Protein AF-A0A9X5NYT3-F1 (afdb_monomer_lite)

Structure (mmCIF, N/CA/C/O backbone):
data_AF-A0A9X5NYT3-F1
#
_entry.id   AF-A0A9X5NYT3-F1
#
loop_
_atom_site.group_PDB
_atom_site.id
_atom_site.type_symbol
_atom_site.label_atom_id
_atom_site.label_alt_id
_atom_site.label_comp_id
_atom_site.label_asym_id
_atom_site.label_entity_id
_atom_site.label_seq_id
_atom_site.pdbx_PDB_ins_code
_atom_site.Cartn_x
_atom_site.Cartn_y
_atom_site.Cartn_z
_atom_site.occupancy
_atom_site.B_iso_or_equiv
_atom_site.auth_seq_id
_atom_site.auth_comp_id
_atom_site.auth_asym_id
_atom_site.auth_atom_id
_atom_site.pdbx_PDB_model_num
ATOM 1 N N . MET A 1 1 ? -13.858 -3.763 13.216 1.00 86.50 1 MET A N 1
ATOM 2 C CA . MET A 1 1 ? -12.380 -3.745 13.143 1.00 86.50 1 MET A CA 1
ATOM 3 C C . MET A 1 1 ? -11.767 -5.064 12.677 1.00 86.50 1 MET A C 1
ATOM 5 O O . MET A 1 1 ? -11.103 -5.049 11.655 1.00 86.50 1 MET A O 1
ATOM 9 N N . LYS A 1 2 ? -11.994 -6.204 13.352 1.00 88.44 2 LYS A N 1
ATOM 10 C CA . LYS A 1 2 ? -11.364 -7.493 12.989 1.00 88.44 2 LYS A CA 1
ATOM 11 C C . LYS A 1 2 ? -11.479 -7.864 11.498 1.00 88.44 2 LYS A C 1
ATOM 13 O O . LYS A 1 2 ? -10.471 -8.159 10.876 1.00 88.44 2 LYS A O 1
ATOM 18 N N . GLU A 1 3 ? -12.676 -7.764 10.920 1.00 91.88 3 GLU A N 1
ATOM 19 C CA . GLU A 1 3 ? -12.902 -8.050 9.493 1.00 91.88 3 GLU A CA 1
ATOM 20 C C . GLU A 1 3 ? -12.134 -7.093 8.560 1.00 91.88 3 GLU A C 1
ATOM 22 O O . GLU A 1 3 ? -11.563 -7.526 7.567 1.00 91.88 3 GLU A O 1
ATOM 27 N N . LEU A 1 4 ? -12.075 -5.795 8.887 1.00 92.19 4 LEU A N 1
ATOM 28 C CA . LEU A 1 4 ? -11.321 -4.807 8.104 1.00 92.19 4 LEU A CA 1
ATOM 29 C C . LEU A 1 4 ? -9.819 -5.086 8.139 1.00 92.19 4 LEU A C 1
ATOM 31 O O . LEU A 1 4 ? -9.147 -4.956 7.122 1.00 92.19 4 LEU A O 1
ATOM 35 N N . LEU A 1 5 ? -9.307 -5.495 9.300 1.00 93.31 5 LEU A N 1
ATOM 36 C CA . LEU A 1 5 ? -7.911 -5.882 9.454 1.00 93.31 5 LEU A CA 1
ATOM 37 C C . LEU A 1 5 ? -7.591 -7.131 8.625 1.00 93.31 5 LEU A C 1
ATOM 39 O O . LEU A 1 5 ? -6.595 -7.142 7.913 1.00 93.31 5 LEU A O 1
ATOM 43 N N . GLU A 1 6 ? -8.456 -8.147 8.662 1.00 95.00 6 GLU A N 1
ATOM 44 C CA . GLU A 1 6 ? -8.301 -9.351 7.838 1.00 95.00 6 GLU A CA 1
ATOM 45 C C . GLU A 1 6 ? -8.360 -9.021 6.338 1.00 95.00 6 GLU A C 1
ATOM 47 O O . GLU A 1 6 ? -7.554 -9.540 5.571 1.00 95.00 6 GLU A O 1
ATOM 52 N N . LYS A 1 7 ? -9.257 -8.129 5.897 1.00 95.75 7 LYS A N 1
ATOM 53 C CA . LYS A 1 7 ? -9.293 -7.661 4.498 1.00 95.75 7 LYS A CA 1
ATOM 54 C C . LYS A 1 7 ? -8.010 -6.930 4.104 1.00 95.75 7 LYS A C 1
ATOM 56 O O . LYS A 1 7 ? -7.485 -7.177 3.023 1.00 95.75 7 LYS A O 1
ATOM 61 N N . LEU A 1 8 ? -7.505 -6.054 4.977 1.00 96.25 8 LEU A N 1
ATOM 62 C CA . LEU A 1 8 ? -6.268 -5.307 4.750 1.00 96.25 8 LEU A CA 1
ATOM 63 C C . LEU A 1 8 ? -5.069 -6.252 4.602 1.00 96.25 8 LEU A C 1
ATOM 65 O O . LEU A 1 8 ? -4.304 -6.127 3.653 1.00 96.25 8 LEU A O 1
ATOM 69 N N . GLU A 1 9 ? -4.938 -7.222 5.509 1.00 94.25 9 GLU A N 1
ATOM 70 C CA . GLU A 1 9 ? -3.833 -8.190 5.528 1.00 94.25 9 GLU A CA 1
ATOM 71 C C . GLU A 1 9 ? -3.878 -9.183 4.361 1.00 94.25 9 GLU A C 1
ATOM 73 O O . GLU A 1 9 ? -2.834 -9.661 3.927 1.00 94.25 9 GLU A O 1
ATOM 78 N N . ASN A 1 10 ? -5.067 -9.480 3.831 1.00 95.75 10 ASN A N 1
ATOM 79 C CA . ASN A 1 10 ? -5.236 -10.362 2.673 1.00 95.75 10 ASN A CA 1
ATOM 80 C C . ASN A 1 10 ? -5.237 -9.612 1.329 1.00 95.75 10 ASN A C 1
ATOM 82 O O . ASN A 1 10 ? -5.430 -10.233 0.278 1.00 95.75 10 ASN A O 1
ATOM 86 N N . ASN A 1 11 ? -5.048 -8.289 1.325 1.00 97.44 11 ASN A N 1
ATOM 87 C CA . ASN A 1 11 ? -4.998 -7.530 0.085 1.00 97.44 11 ASN A CA 1
ATOM 88 C C . ASN A 1 11 ? -3.749 -7.903 -0.734 1.00 97.44 11 ASN A C 1
ATOM 90 O O . ASN A 1 11 ? -2.622 -7.881 -0.251 1.00 97.44 11 ASN A O 1
ATOM 94 N N . SER A 1 12 ? -3.952 -8.204 -2.016 1.00 94.69 12 SER A N 1
ATOM 95 C CA . SER A 1 12 ? -2.897 -8.743 -2.884 1.00 94.69 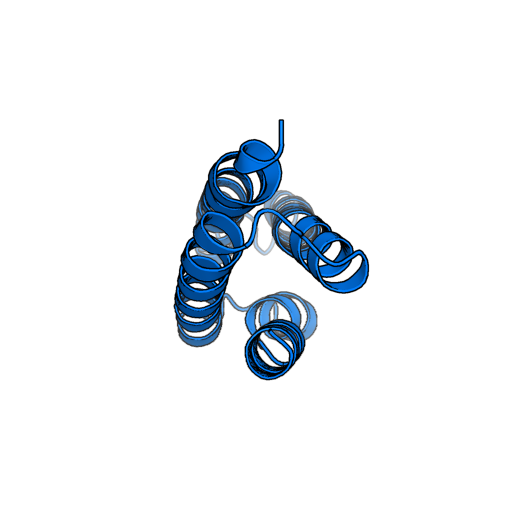12 SER A CA 1
ATOM 96 C C . SER A 1 12 ? -2.086 -7.692 -3.649 1.00 94.69 12 SER A C 1
ATOM 98 O O . SER A 1 12 ? -1.285 -8.065 -4.507 1.00 94.69 12 SER A O 1
ATOM 100 N N . PHE A 1 13 ? -2.293 -6.391 -3.417 1.00 97.44 13 PHE A N 1
ATOM 101 C CA . PHE A 1 13 ? -1.620 -5.334 -4.179 1.00 97.44 13 PHE A CA 1
ATOM 102 C C . PHE A 1 13 ? -0.092 -5.450 -4.090 1.00 97.44 13 PHE A C 1
ATOM 104 O O . PHE A 1 13 ? 0.569 -5.688 -5.102 1.00 97.44 13 PHE A O 1
ATOM 111 N N . ILE A 1 14 ? 0.456 -5.363 -2.876 1.00 94.56 14 ILE A N 1
ATOM 112 C CA . ILE A 1 14 ? 1.907 -5.361 -2.645 1.00 94.56 14 ILE A CA 1
ATOM 113 C C . ILE A 1 14 ? 2.526 -6.710 -3.026 1.00 94.56 14 ILE A C 1
ATOM 115 O O . ILE A 1 14 ? 3.608 -6.750 -3.611 1.00 94.56 14 ILE A O 1
ATOM 119 N N . ASP A 1 15 ? 1.831 -7.818 -2.761 1.00 94.25 15 ASP A N 1
ATOM 120 C CA . ASP A 1 15 ? 2.312 -9.149 -3.137 1.00 94.25 15 ASP A CA 1
ATOM 121 C C . ASP A 1 15 ? 2.463 -9.310 -4.648 1.00 94.25 15 ASP A C 1
ATOM 123 O O . ASP A 1 15 ? 3.452 -9.882 -5.109 1.00 94.25 15 ASP A O 1
ATOM 127 N N . LYS A 1 16 ? 1.529 -8.771 -5.437 1.00 94.31 16 LYS A N 1
ATOM 128 C CA . LYS A 1 16 ? 1.626 -8.809 -6.900 1.00 94.31 16 LYS A CA 1
ATOM 129 C C . LYS A 1 16 ? 2.749 -7.927 -7.428 1.00 94.31 16 LYS A C 1
ATOM 131 O O . LYS A 1 16 ? 3.482 -8.379 -8.307 1.00 94.31 16 LYS A O 1
ATOM 136 N N . VAL A 1 17 ? 2.954 -6.745 -6.846 1.00 93.44 17 VAL A N 1
ATOM 137 C CA . VAL A 1 17 ? 4.110 -5.898 -7.177 1.00 93.44 17 VAL A CA 1
ATOM 138 C C . VAL A 1 17 ? 5.409 -6.651 -6.879 1.00 93.44 17 VAL A C 1
ATOM 140 O O . VAL A 1 17 ? 6.269 -6.753 -7.747 1.00 93.44 17 VAL A O 1
ATOM 143 N N . ARG A 1 18 ? 5.521 -7.272 -5.700 1.00 92.31 18 ARG A N 1
ATOM 144 C CA . ARG A 1 18 ? 6.719 -8.011 -5.280 1.00 92.31 18 ARG A CA 1
ATOM 145 C C . ARG A 1 18 ? 7.015 -9.248 -6.123 1.00 92.31 18 ARG A C 1
ATOM 147 O O . ARG A 1 18 ? 8.169 -9.490 -6.460 1.00 92.31 18 ARG A O 1
ATOM 154 N N . MET A 1 19 ? 6.009 -10.080 -6.378 1.00 93.25 19 MET A N 1
ATOM 155 C CA . MET A 1 19 ? 6.214 -11.387 -7.012 1.00 93.25 19 MET A CA 1
ATOM 156 C C . MET A 1 19 ? 6.281 -11.294 -8.534 1.00 93.25 19 MET A C 1
ATOM 158 O O . MET A 1 19 ? 7.028 -12.044 -9.156 1.00 93.25 19 MET A O 1
ATOM 162 N N . ASN A 1 20 ? 5.495 -10.392 -9.123 1.00 91.94 20 ASN A N 1
ATOM 163 C CA . ASN A 1 20 ? 5.278 -10.353 -10.567 1.00 91.94 20 ASN A CA 1
ATOM 164 C C . ASN A 1 20 ? 5.814 -9.077 -11.223 1.00 91.94 20 ASN A C 1
ATOM 166 O O . ASN A 1 20 ? 5.807 -9.000 -12.450 1.00 91.94 20 ASN A O 1
ATOM 170 N N . LEU A 1 21 ? 6.251 -8.081 -10.439 1.00 90.88 21 LEU A N 1
ATOM 171 C CA . LEU A 1 21 ? 6.571 -6.737 -10.935 1.00 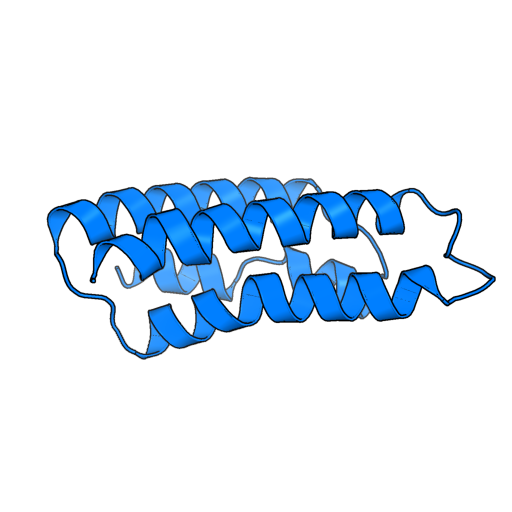90.88 21 LEU A CA 1
ATOM 172 C C . LEU A 1 21 ? 5.408 -6.158 -11.757 1.00 90.88 21 LEU A C 1
ATOM 174 O O . LEU A 1 21 ? 5.606 -5.569 -12.819 1.00 90.88 21 LEU A O 1
ATOM 178 N N . GLU A 1 22 ? 4.185 -6.386 -11.275 1.00 91.94 22 GLU A N 1
ATOM 179 C CA . GLU A 1 22 ? 2.941 -6.001 -11.934 1.00 91.94 22 GLU A CA 1
ATOM 180 C C . GLU A 1 22 ? 2.112 -5.110 -11.012 1.00 91.94 22 GLU A C 1
ATOM 182 O O . GLU A 1 22 ? 1.888 -5.433 -9.841 1.00 91.94 22 GLU A O 1
ATOM 187 N N . PHE A 1 23 ? 1.604 -4.006 -11.560 1.00 94.69 23 PHE A N 1
ATOM 188 C CA . PHE A 1 23 ? 0.670 -3.155 -10.845 1.00 94.69 23 PHE A CA 1
ATOM 189 C C . PHE A 1 23 ? -0.727 -3.785 -10.860 1.00 94.69 23 PHE A C 1
ATOM 191 O O . PHE A 1 23 ? -1.476 -3.691 -11.835 1.00 94.69 23 PHE A O 1
ATOM 198 N N . ASN A 1 24 ? -1.100 -4.433 -9.759 1.00 94.44 24 ASN A N 1
ATOM 199 C CA . ASN A 1 24 ? -2.421 -5.032 -9.602 1.00 94.44 24 ASN A CA 1
ATOM 200 C C . ASN A 1 24 ? -3.487 -3.953 -9.345 1.00 94.44 24 ASN A C 1
ATOM 202 O O . ASN A 1 24 ? -3.850 -3.693 -8.197 1.00 94.44 24 ASN A O 1
ATOM 206 N N . VAL A 1 25 ? -4.022 -3.361 -10.418 1.00 95.81 25 VAL A N 1
ATOM 207 C CA . VAL A 1 25 ? -5.050 -2.301 -10.357 1.00 95.81 25 VAL A CA 1
ATOM 208 C C . VAL A 1 25 ? -6.248 -2.720 -9.504 1.00 95.81 25 VAL A C 1
ATOM 210 O O . VAL A 1 25 ? -6.742 -1.935 -8.700 1.00 95.81 25 VAL A O 1
ATOM 213 N N . LYS A 1 26 ? -6.712 -3.969 -9.638 1.00 96.75 26 LYS A N 1
ATOM 214 C CA . LYS A 1 26 ? -7.857 -4.464 -8.864 1.00 96.75 26 LYS A CA 1
ATOM 215 C C . LYS A 1 26 ? -7.538 -4.521 -7.369 1.00 96.75 26 LYS A C 1
ATOM 217 O O . LYS A 1 26 ? -8.346 -4.058 -6.569 1.00 96.75 26 LYS A O 1
ATOM 222 N N . GLY A 1 27 ? -6.369 -5.054 -7.010 1.00 97.56 27 GLY A N 1
ATOM 223 C CA . GLY A 1 27 ? -5.902 -5.101 -5.623 1.00 97.56 27 GLY A CA 1
ATOM 224 C C . GLY A 1 27 ? -5.708 -3.707 -5.035 1.00 97.56 27 GLY A C 1
ATOM 225 O O . GLY A 1 27 ? -6.109 -3.471 -3.900 1.00 97.56 27 GLY A O 1
ATOM 226 N N . TYR A 1 28 ? -5.181 -2.770 -5.823 1.00 98.31 28 TYR A N 1
ATOM 227 C CA . TYR A 1 28 ? -5.017 -1.379 -5.410 1.00 98.31 28 TYR A CA 1
ATOM 228 C C . TYR A 1 28 ? -6.362 -0.695 -5.128 1.00 98.31 28 TYR A C 1
ATOM 230 O O . TYR A 1 28 ? -6.568 -0.119 -4.066 1.00 98.31 28 TYR A O 1
ATOM 238 N N . GLN A 1 29 ? -7.335 -0.837 -6.029 1.00 98.25 29 GLN A N 1
ATOM 239 C CA . GLN A 1 29 ? -8.679 -0.282 -5.834 1.00 98.25 29 GLN A CA 1
ATOM 240 C C . GLN A 1 29 ? -9.414 -0.912 -4.642 1.00 98.25 29 GLN A C 1
ATOM 242 O O . GLN A 1 29 ? -10.180 -0.245 -3.950 1.00 98.25 29 GLN A O 1
ATOM 247 N N . GLU A 1 30 ? -9.195 -2.201 -4.383 1.00 98.25 30 GLU A N 1
ATOM 248 C CA . 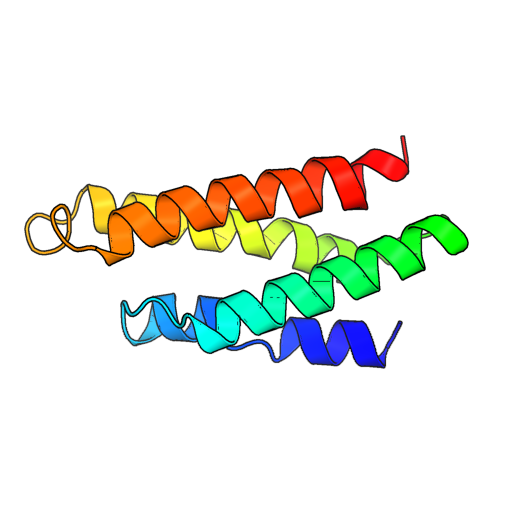GLU A 1 30 ? -9.697 -2.864 -3.178 1.00 98.25 30 GLU A CA 1
ATOM 249 C C . GLU A 1 30 ? -9.029 -2.319 -1.910 1.00 98.25 30 GLU A C 1
ATOM 251 O O . GLU A 1 30 ? -9.721 -2.044 -0.931 1.00 98.25 30 GLU A O 1
ATOM 256 N N . LEU A 1 31 ? -7.715 -2.082 -1.947 1.00 98.38 31 LEU A N 1
ATOM 257 C CA . LEU A 1 31 ? -6.973 -1.475 -0.845 1.00 98.38 31 LEU A CA 1
ATOM 258 C C . LEU A 1 31 ? -7.524 -0.084 -0.509 1.00 98.38 31 LEU A C 1
ATOM 260 O O . LEU A 1 31 ? -7.836 0.172 0.651 1.00 98.38 31 LEU A O 1
ATOM 264 N N . LEU A 1 32 ? -7.739 0.779 -1.506 1.00 98.31 32 LEU A N 1
ATOM 265 C CA . LEU A 1 32 ? -8.316 2.115 -1.300 1.00 98.31 32 LEU A CA 1
ATOM 266 C C . LEU A 1 32 ? -9.712 2.067 -0.658 1.00 98.31 32 LEU A C 1
ATOM 268 O O . LEU A 1 32 ? -10.043 2.902 0.186 1.00 98.31 32 LEU A O 1
ATOM 272 N N . LYS A 1 33 ? -10.541 1.077 -1.010 1.00 97.88 33 LYS A N 1
ATOM 273 C CA . LYS A 1 33 ? -11.851 0.880 -0.365 1.00 97.88 33 LYS A CA 1
ATOM 274 C C . LYS A 1 33 ? -11.698 0.497 1.104 1.00 97.88 33 LYS A C 1
ATOM 276 O O . LYS A 1 33 ? -12.337 1.110 1.954 1.00 97.88 33 LYS A O 1
ATOM 281 N N . ILE A 1 34 ? -10.811 -0.453 1.403 1.00 97.69 34 ILE A N 1
ATOM 282 C CA . ILE A 1 34 ? -10.528 -0.887 2.778 1.00 97.69 34 ILE A CA 1
ATOM 283 C C . ILE A 1 34 ? -9.996 0.286 3.613 1.00 97.69 34 ILE A C 1
ATOM 285 O O . ILE A 1 34 ? -10.456 0.492 4.735 1.00 97.69 34 ILE A O 1
ATOM 289 N N . LEU A 1 35 ? -9.075 1.087 3.069 1.00 97.00 35 LEU A N 1
ATOM 290 C CA . LEU A 1 35 ? -8.529 2.268 3.745 1.00 97.00 35 LEU A CA 1
ATOM 291 C C . LEU A 1 35 ? -9.610 3.316 4.031 1.00 97.00 35 LEU A C 1
ATOM 293 O O . LEU A 1 35 ? -9.649 3.860 5.131 1.00 97.00 35 LEU A O 1
ATOM 297 N N . ASN A 1 36 ? -10.540 3.548 3.101 1.00 95.75 36 ASN A N 1
ATOM 298 C CA . ASN A 1 36 ? -11.676 4.438 3.344 1.00 95.75 36 ASN A CA 1
ATOM 299 C C . ASN A 1 36 ? -12.624 3.905 4.431 1.00 95.75 36 ASN A C 1
ATOM 301 O O . ASN A 1 36 ? -13.070 4.672 5.284 1.00 95.75 36 ASN A O 1
ATOM 305 N N . GLU A 1 37 ? -12.904 2.600 4.459 1.00 95.25 37 GLU A N 1
ATOM 306 C CA . GLU A 1 37 ? -13.689 1.985 5.539 1.00 95.25 37 GLU A CA 1
ATOM 307 C C . GLU A 1 37 ? -12.982 2.121 6.901 1.00 95.25 37 GLU A C 1
ATOM 309 O O . GLU A 1 37 ? -13.619 2.460 7.902 1.00 95.25 37 GLU A O 1
ATOM 314 N N . ILE A 1 38 ? -11.658 1.929 6.940 1.00 93.81 38 ILE A N 1
ATOM 315 C CA . ILE A 1 38 ? -10.825 2.129 8.135 1.00 93.81 38 ILE A CA 1
ATOM 316 C C . ILE A 1 38 ? -10.857 3.593 8.589 1.00 93.81 38 ILE A C 1
ATOM 318 O O . ILE A 1 38 ? -11.070 3.847 9.775 1.00 93.81 38 ILE A O 1
ATOM 322 N N . LYS A 1 39 ? -10.714 4.547 7.663 1.00 92.44 39 LYS A N 1
ATOM 323 C CA . LYS A 1 39 ? -10.809 5.990 7.927 1.00 92.44 39 LYS A CA 1
ATOM 324 C C . LYS A 1 39 ? -12.125 6.344 8.616 1.00 92.44 39 LYS A C 1
ATOM 326 O O . LYS A 1 39 ? -12.125 6.942 9.690 1.00 92.44 39 LYS A O 1
ATOM 331 N N . HIS A 1 40 ? -13.251 5.912 8.047 1.00 91.38 40 HIS A N 1
ATOM 332 C CA . HIS A 1 40 ? -14.570 6.152 8.636 1.00 91.38 40 HIS A CA 1
ATOM 333 C C . HIS A 1 40 ? -14.747 5.473 9.996 1.00 91.38 40 HIS A C 1
ATOM 335 O O . HIS A 1 40 ? -15.397 6.026 10.884 1.00 91.38 40 HIS A O 1
ATOM 341 N N . TYR A 1 41 ? -14.183 4.279 10.183 1.00 90.19 41 TYR A N 1
ATOM 342 C CA . TYR A 1 41 ? -14.229 3.602 11.472 1.00 90.19 41 TYR A CA 1
ATOM 343 C C . TYR A 1 41 ? -13.452 4.383 12.539 1.00 90.19 41 TYR A C 1
ATOM 345 O O . TYR A 1 41 ? -14.006 4.666 13.601 1.00 90.19 41 TYR A O 1
ATOM 353 N N . ILE A 1 42 ? -12.205 4.766 12.259 1.00 88.81 42 ILE A N 1
ATOM 354 C CA . ILE A 1 42 ? -11.326 5.456 13.215 1.00 88.81 42 ILE A CA 1
ATOM 355 C C . ILE A 1 42 ? -11.893 6.816 13.610 1.00 88.81 42 ILE A C 1
ATOM 357 O O . ILE A 1 42 ? -11.951 7.092 14.807 1.00 88.81 42 ILE A O 1
ATOM 361 N N . TYR A 1 43 ? -12.411 7.590 12.650 1.00 86.31 43 TYR A N 1
ATOM 362 C CA . TYR A 1 43 ? -13.067 8.879 12.908 1.00 86.31 43 TYR A CA 1
ATOM 363 C C . TYR A 1 43 ? -14.156 8.795 13.996 1.00 86.31 43 TYR A C 1
ATOM 365 O O . TYR A 1 43 ? -14.357 9.729 14.763 1.00 86.31 43 TYR A O 1
ATOM 373 N N . ASN A 1 44 ? -14.853 7.658 14.090 1.00 84.12 44 ASN A N 1
ATOM 374 C CA . ASN A 1 44 ? -15.930 7.453 15.062 1.00 84.12 44 ASN A CA 1
ATOM 375 C C . ASN A 1 44 ? -15.470 6.841 16.399 1.00 84.12 44 ASN A C 1
ATOM 377 O O . ASN A 1 44 ? -16.235 6.859 17.361 1.00 84.12 44 ASN A O 1
ATOM 381 N N . HIS A 1 45 ? -14.267 6.259 16.466 1.00 82.06 45 HIS A N 1
ATOM 382 C CA . HIS A 1 45 ? -13.818 5.458 17.616 1.00 82.06 45 HIS A CA 1
ATOM 383 C C . HIS A 1 45 ? -12.562 6.009 18.311 1.00 82.06 45 HIS A C 1
ATOM 385 O O . HIS A 1 45 ? -12.268 5.567 19.421 1.00 82.06 45 HIS A O 1
ATOM 391 N N . ASN A 1 46 ? -11.833 6.953 17.698 1.00 76.38 46 ASN A N 1
ATOM 392 C CA . ASN A 1 46 ? -10.643 7.630 18.245 1.00 76.38 46 ASN A CA 1
ATOM 393 C C . ASN A 1 46 ? -9.562 6.697 18.828 1.00 76.38 46 ASN A C 1
ATOM 395 O O . ASN A 1 46 ? -8.781 7.094 19.691 1.00 76.38 46 ASN A O 1
ATOM 399 N N . LEU A 1 47 ? -9.504 5.444 18.371 1.00 81.81 47 LEU A N 1
ATOM 400 C CA . LEU A 1 47 ? -8.521 4.465 18.815 1.00 81.81 47 LEU A CA 1
ATOM 401 C C . LEU A 1 47 ? -8.027 3.650 17.625 1.00 81.81 47 LEU A C 1
ATOM 403 O O . LEU A 1 47 ? -8.813 3.030 16.908 1.00 81.81 47 LEU A O 1
ATOM 407 N N . ILE A 1 48 ? -6.706 3.612 17.468 1.00 85.19 48 ILE A N 1
ATOM 408 C CA . ILE A 1 48 ? -6.024 2.791 16.471 1.00 85.19 48 ILE A CA 1
ATOM 409 C C . ILE A 1 48 ? -5.261 1.700 17.211 1.00 85.19 48 ILE A C 1
ATOM 411 O O . ILE A 1 48 ? -4.338 1.964 17.982 1.00 85.19 48 ILE A O 1
ATOM 415 N N . GLU A 1 49 ? -5.651 0.448 16.990 1.00 87.81 49 GLU A N 1
ATOM 416 C CA . GLU A 1 49 ? -4.938 -0.693 17.555 1.00 87.81 49 GLU A CA 1
ATOM 417 C C . GLU A 1 49 ? -3.523 -0.795 16.961 1.00 87.81 49 GLU A C 1
ATOM 419 O O . GLU A 1 49 ? -3.317 -0.602 15.763 1.00 87.81 49 GLU A O 1
ATOM 424 N N . LYS A 1 50 ? -2.536 -1.177 17.782 1.00 90.12 50 LYS A N 1
ATOM 425 C CA . LYS A 1 50 ? -1.117 -1.237 17.381 1.00 90.12 50 LYS A CA 1
ATOM 426 C C . LYS A 1 50 ? -0.870 -2.066 16.114 1.00 90.12 50 LYS A C 1
ATOM 428 O O . LYS A 1 50 ? -0.040 -1.693 15.291 1.00 90.12 50 LYS A O 1
ATOM 433 N N . ARG A 1 51 ? -1.577 -3.191 15.957 1.00 92.50 51 ARG A N 1
ATOM 434 C CA . ARG A 1 51 ? -1.452 -4.063 14.777 1.00 92.50 51 ARG A CA 1
ATOM 435 C C . ARG A 1 51 ? -1.933 -3.366 13.505 1.00 92.50 51 ARG A C 1
ATOM 437 O O . ARG A 1 51 ? -1.244 -3.418 12.495 1.00 92.50 51 ARG A O 1
ATOM 444 N N . LEU A 1 52 ? -3.067 -2.669 13.583 1.00 92.69 52 LEU A N 1
ATOM 445 C CA . LEU A 1 52 ? -3.580 -1.869 12.476 1.00 92.69 52 LEU A CA 1
ATOM 446 C C . LEU A 1 52 ? -2.600 -0.751 12.112 1.00 92.69 52 LEU A C 1
ATOM 448 O O . LEU A 1 52 ? -2.262 -0.614 10.943 1.00 92.69 52 LEU A O 1
ATOM 452 N N . ALA A 1 53 ? -2.102 -0.008 13.105 1.00 92.19 53 ALA A N 1
ATOM 453 C CA . ALA A 1 53 ? -1.112 1.043 12.877 1.00 92.19 53 ALA A CA 1
ATOM 454 C C . ALA A 1 53 ? 0.137 0.498 12.166 1.00 92.19 53 ALA A C 1
ATOM 456 O O . ALA A 1 53 ? 0.595 1.096 11.199 1.00 92.19 53 ALA A O 1
ATOM 457 N N . SER A 1 54 ? 0.650 -0.663 12.595 1.00 94.25 54 SER A N 1
ATOM 458 C CA . SER A 1 54 ? 1.797 -1.318 11.951 1.00 94.25 54 SER A CA 1
ATOM 459 C C . SER A 1 54 ? 1.538 -1.606 10.471 1.00 94.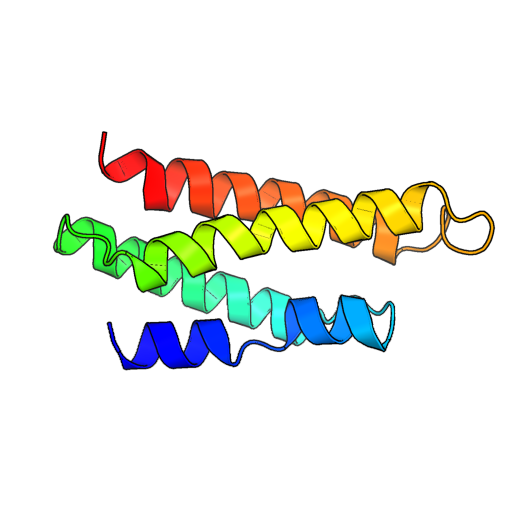25 54 SER A C 1
ATOM 461 O O . SER A 1 54 ? 2.339 -1.209 9.631 1.00 94.25 54 SER A O 1
ATOM 463 N N . ASN A 1 55 ? 0.404 -2.235 10.147 1.00 94.81 55 ASN A N 1
ATOM 464 C CA . ASN A 1 55 ? 0.047 -2.550 8.761 1.00 94.81 55 ASN A CA 1
ATOM 465 C C . ASN A 1 55 ? -0.114 -1.277 7.916 1.00 94.81 55 ASN A C 1
ATOM 467 O O . ASN A 1 55 ? 0.379 -1.213 6.794 1.00 94.81 55 ASN A O 1
ATOM 471 N N . LEU A 1 56 ? -0.766 -0.249 8.470 1.00 95.19 56 LEU A N 1
ATOM 472 C CA . LEU A 1 56 ? -0.945 1.043 7.812 1.00 95.19 56 LEU A CA 1
ATOM 473 C C . LEU A 1 56 ? 0.402 1.701 7.481 1.00 95.19 56 LEU A C 1
ATOM 475 O O . LEU A 1 56 ? 0.595 2.120 6.347 1.00 95.19 56 LEU A O 1
ATOM 479 N N . TYR A 1 57 ? 1.363 1.725 8.409 1.00 94.25 57 TYR A N 1
ATOM 480 C CA . TYR A 1 57 ? 2.701 2.272 8.140 1.00 94.25 57 TYR A CA 1
ATOM 481 C C . TYR A 1 57 ? 3.495 1.475 7.094 1.00 94.25 57 TYR A C 1
ATOM 483 O O . TYR A 1 57 ? 4.315 2.044 6.371 1.00 94.25 57 TYR A O 1
ATOM 491 N N . GLU A 1 58 ? 3.298 0.159 7.013 1.00 95.31 58 GLU A N 1
ATOM 492 C CA . GLU A 1 58 ? 4.045 -0.690 6.082 1.00 95.31 58 GLU A CA 1
ATOM 493 C C . GLU A 1 58 ? 3.597 -0.529 4.626 1.00 95.31 58 GLU A C 1
ATOM 495 O O . GLU A 1 58 ? 4.434 -0.582 3.726 1.00 95.31 58 GLU A O 1
ATOM 500 N N . ILE A 1 59 ? 2.310 -0.290 4.379 1.00 96.94 59 ILE A N 1
ATOM 501 C CA . ILE A 1 59 ? 1.730 -0.225 3.030 1.00 96.94 59 ILE A CA 1
ATOM 502 C C . ILE A 1 59 ? 2.381 0.837 2.114 1.00 96.94 59 ILE A C 1
ATOM 504 O O . ILE A 1 59 ? 2.890 0.463 1.047 1.00 96.94 59 ILE A O 1
ATOM 508 N N . PRO A 1 60 ? 2.422 2.137 2.476 1.00 96.94 60 PRO A N 1
ATOM 509 C CA . PRO A 1 60 ? 3.030 3.159 1.627 1.00 96.94 60 PRO A CA 1
ATOM 510 C C . PRO A 1 60 ? 4.548 2.966 1.554 1.00 96.94 60 PRO A C 1
ATOM 512 O O . PRO A 1 60 ? 5.136 3.085 0.481 1.00 96.94 60 PRO A O 1
ATOM 515 N N . LYS A 1 61 ? 5.183 2.542 2.658 1.00 96.69 61 LYS A N 1
ATOM 516 C CA . LYS A 1 61 ? 6.620 2.243 2.708 1.00 96.69 61 LYS A CA 1
ATOM 517 C C . LYS A 1 61 ? 7.021 1.159 1.706 1.00 96.69 61 LYS A C 1
ATOM 519 O O . LYS A 1 61 ? 7.995 1.333 0.978 1.00 96.69 61 LYS A O 1
ATOM 524 N N . LEU A 1 62 ? 6.302 0.039 1.668 1.00 96.94 62 LEU A N 1
ATOM 525 C CA . LEU A 1 62 ? 6.590 -1.058 0.742 1.00 96.94 62 LEU A CA 1
ATOM 526 C C . LEU A 1 62 ? 6.342 -0.637 -0.709 1.00 96.94 62 LEU A C 1
ATOM 528 O O . LEU A 1 62 ? 7.151 -0.962 -1.575 1.00 96.94 62 LEU A O 1
ATOM 532 N N . THR A 1 63 ? 5.281 0.129 -0.967 1.00 97.44 63 THR A N 1
ATOM 533 C CA . THR A 1 63 ? 4.992 0.673 -2.304 1.00 97.44 63 THR A CA 1
ATOM 534 C C . THR A 1 63 ? 6.124 1.588 -2.781 1.00 97.44 63 THR A C 1
ATOM 536 O O . THR A 1 63 ? 6.640 1.407 -3.883 1.00 97.44 63 THR A O 1
ATOM 539 N N . HIS A 1 64 ? 6.591 2.493 -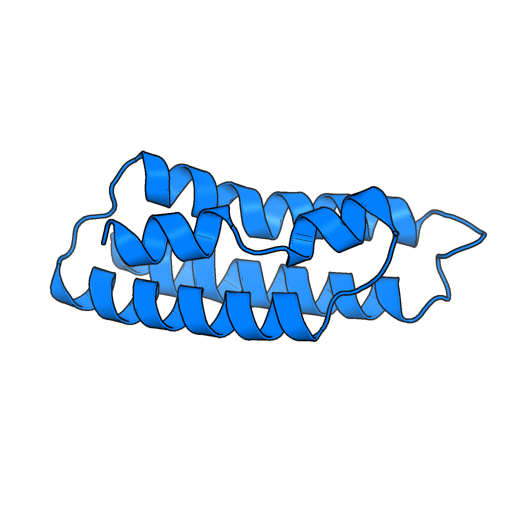1.916 1.00 97.56 64 HIS A N 1
ATOM 540 C CA . HIS A 1 64 ? 7.707 3.391 -2.204 1.00 97.56 64 HIS A CA 1
ATOM 541 C C . HIS A 1 64 ? 9.023 2.632 -2.450 1.00 97.56 64 HIS A C 1
ATOM 543 O O . HIS A 1 64 ? 9.742 2.944 -3.395 1.00 97.56 64 HIS A O 1
ATOM 549 N N . ILE A 1 65 ? 9.321 1.585 -1.668 1.00 96.12 65 ILE A N 1
ATOM 550 C CA . ILE A 1 65 ? 10.497 0.725 -1.901 1.00 96.12 65 ILE A CA 1
ATOM 551 C C . ILE A 1 65 ? 10.464 0.119 -3.310 1.00 96.12 65 ILE A C 1
ATOM 553 O O . ILE A 1 65 ? 11.479 0.124 -4.004 1.00 96.12 65 ILE A O 1
ATOM 557 N N . TRP A 1 66 ? 9.312 -0.389 -3.754 1.00 95.38 66 TRP A N 1
ATOM 558 C CA . TRP A 1 66 ? 9.191 -0.965 -5.095 1.00 95.38 66 TRP A CA 1
ATOM 559 C C . TRP A 1 66 ? 9.280 0.077 -6.207 1.00 95.38 66 TRP A C 1
ATOM 561 O O . TRP A 1 66 ? 9.899 -0.209 -7.230 1.00 95.38 66 TRP A O 1
ATOM 571 N N . TYR A 1 67 ? 8.740 1.280 -5.999 1.00 96.00 67 TYR A N 1
ATOM 572 C CA . TYR A 1 67 ? 8.969 2.408 -6.905 1.00 96.00 67 TYR A CA 1
ATOM 573 C C . TYR A 1 67 ? 10.469 2.688 -7.067 1.00 96.00 67 TYR A C 1
ATOM 575 O O . TYR A 1 67 ? 10.963 2.691 -8.191 1.00 96.00 67 TYR A O 1
ATOM 583 N N . LEU A 1 68 ? 11.205 2.845 -5.961 1.00 95.06 68 LEU A N 1
ATOM 584 C CA . LEU A 1 68 ? 12.644 3.130 -5.998 1.00 95.06 68 LEU A CA 1
ATOM 585 C C . LEU A 1 68 ? 13.427 2.015 -6.700 1.00 95.06 68 LEU A C 1
ATOM 587 O O . LEU A 1 68 ? 14.272 2.295 -7.544 1.00 95.06 68 LEU A O 1
ATOM 591 N N . ASN A 1 69 ? 13.101 0.753 -6.410 1.00 92.75 69 ASN A N 1
ATOM 592 C CA . ASN A 1 69 ? 13.763 -0.390 -7.039 1.00 92.75 69 ASN A CA 1
ATOM 593 C C . ASN A 1 69 ? 13.553 -0.438 -8.561 1.00 92.75 69 ASN A C 1
ATOM 595 O O . ASN A 1 69 ? 14.462 -0.835 -9.283 1.00 92.75 69 ASN A O 1
ATOM 599 N N . LEU A 1 70 ? 12.361 -0.078 -9.050 1.00 92.06 70 LEU A N 1
ATOM 600 C CA . LEU A 1 70 ? 12.031 -0.156 -10.478 1.00 92.06 70 LEU A CA 1
ATOM 601 C C . LEU A 1 70 ? 12.415 1.099 -11.261 1.00 92.06 70 LEU A C 1
ATOM 603 O O . LEU A 1 70 ? 12.713 0.998 -12.450 1.00 92.06 70 LEU A O 1
ATOM 607 N N . LYS A 1 71 ? 12.428 2.266 -10.613 1.00 92.25 71 LYS A N 1
ATOM 608 C CA . LYS A 1 71 ? 12.819 3.539 -11.228 1.00 92.25 71 LYS A CA 1
ATOM 609 C C . LYS A 1 71 ? 14.252 3.515 -11.754 1.00 92.25 71 LYS A C 1
ATOM 611 O O . LYS A 1 71 ? 14.515 4.075 -12.814 1.00 92.25 71 LYS A O 1
ATOM 616 N N . ASP A 1 72 ? 15.152 2.858 -11.030 1.00 87.88 72 ASP A N 1
ATOM 617 C CA . ASP A 1 72 ? 16.569 2.781 -11.390 1.00 87.88 72 ASP A CA 1
ATOM 618 C C . ASP A 1 72 ? 16.922 1.501 -12.179 1.00 87.88 72 ASP A C 1
ATOM 620 O O . ASP A 1 72 ? 18.076 1.318 -12.574 1.00 87.88 72 ASP A O 1
ATOM 624 N N . ASP A 1 73 ? 15.954 0.614 -12.449 1.00 87.62 73 ASP A N 1
ATOM 625 C CA . ASP A 1 73 ? 16.173 -0.584 -13.267 1.00 87.62 73 ASP A CA 1
ATOM 626 C C . ASP A 1 73 ? 16.135 -0.214 -14.764 1.00 87.62 73 ASP A C 1
ATOM 628 O O . ASP A 1 73 ? 15.075 0.153 -15.279 1.00 87.62 73 ASP A O 1
ATOM 632 N N . PRO A 1 74 ? 17.244 -0.356 -15.515 1.00 84.75 74 PRO A N 1
ATOM 633 C CA . PRO A 1 74 ? 17.311 0.023 -16.929 1.00 84.75 74 PRO A CA 1
ATOM 634 C C . PRO A 1 74 ? 16.374 -0.779 -17.847 1.00 84.75 74 PRO A C 1
ATOM 636 O O . PRO A 1 74 ? 16.190 -0.401 -18.999 1.00 84.75 74 PRO A O 1
ATOM 639 N N . ASN A 1 75 ? 15.784 -1.883 -17.376 1.00 85.44 75 ASN A N 1
ATOM 640 C CA . ASN A 1 75 ? 14.802 -2.666 -18.131 1.00 85.44 75 ASN A CA 1
ATOM 641 C C . ASN A 1 75 ? 13.349 -2.287 -17.803 1.00 85.44 75 ASN A C 1
ATOM 643 O O . ASN A 1 75 ? 12.422 -2.815 -18.426 1.00 85.44 75 ASN A O 1
ATOM 647 N N . LYS A 1 76 ? 13.131 -1.455 -16.778 1.00 80.94 76 LYS A N 1
ATOM 648 C CA . LYS A 1 76 ? 11.807 -1.162 -16.207 1.00 80.94 76 LYS A CA 1
ATOM 649 C C . LYS A 1 76 ? 11.556 0.322 -15.948 1.00 80.94 76 LYS A C 1
ATOM 651 O O . LYS A 1 76 ? 10.395 0.683 -15.795 1.00 80.94 76 LYS A O 1
ATOM 656 N N . ASN A 1 77 ? 12.573 1.172 -15.945 1.00 74.81 77 ASN A N 1
ATOM 657 C CA . ASN A 1 77 ? 12.474 2.605 -15.667 1.00 74.81 77 ASN A CA 1
ATOM 658 C C . ASN A 1 77 ? 11.493 3.367 -16.583 1.00 74.81 77 ASN A C 1
ATOM 660 O O . ASN A 1 77 ? 10.868 4.323 -16.141 1.00 74.81 77 ASN A O 1
ATOM 664 N N . GLU A 1 78 ? 11.304 2.922 -17.827 1.00 76.81 78 GLU A N 1
ATOM 665 C CA . GLU A 1 78 ? 10.326 3.491 -18.772 1.00 76.81 78 GLU A CA 1
ATOM 666 C C . GLU A 1 78 ? 8.962 2.776 -18.750 1.00 76.81 78 GLU A C 1
ATOM 668 O O . GLU A 1 78 ? 8.052 3.105 -19.513 1.00 76.81 78 GLU A O 1
ATOM 673 N N . SER A 1 79 ? 8.797 1.763 -17.897 1.00 84.25 79 SER A N 1
ATOM 674 C CA . SER A 1 79 ? 7.552 1.004 -17.826 1.00 84.25 79 SER A CA 1
ATOM 675 C C . SER A 1 79 ? 6.471 1.761 -17.057 1.00 84.25 79 SER A C 1
ATOM 677 O O . SER A 1 79 ? 6.724 2.420 -16.049 1.00 84.25 79 SER A O 1
ATOM 679 N N . SER A 1 80 ? 5.221 1.600 -17.496 1.00 88.69 80 SER A N 1
ATOM 680 C CA . SER A 1 80 ? 4.052 2.235 -16.875 1.00 88.69 80 SER A CA 1
ATOM 681 C C . SER A 1 80 ? 3.910 1.947 -15.379 1.00 88.69 80 SER A C 1
ATOM 683 O O . SER A 1 80 ? 3.328 2.759 -14.667 1.00 88.69 80 SER A O 1
ATOM 685 N N . ILE A 1 81 ? 4.446 0.821 -14.894 1.00 92.50 81 ILE A N 1
ATOM 686 C CA . ILE A 1 81 ? 4.375 0.460 -13.476 1.00 92.50 81 ILE A CA 1
ATOM 687 C C . ILE A 1 81 ? 5.163 1.430 -12.593 1.00 92.50 81 ILE A C 1
ATOM 689 O O . ILE A 1 81 ? 4.743 1.658 -11.464 1.00 92.50 81 ILE A O 1
ATOM 693 N N . VAL A 1 82 ? 6.250 2.039 -13.079 1.00 94.31 82 VAL A N 1
ATOM 694 C CA . VAL A 1 82 ? 7.028 3.002 -12.281 1.00 94.31 82 VAL A CA 1
ATOM 695 C C . VAL A 1 82 ? 6.169 4.215 -11.938 1.00 94.31 82 VAL A C 1
ATOM 697 O O . VAL A 1 82 ? 6.021 4.531 -10.761 1.00 94.31 82 VAL A O 1
ATOM 700 N N . ASN A 1 83 ? 5.521 4.813 -12.941 1.00 94.31 83 ASN A N 1
ATOM 701 C CA . ASN A 1 83 ? 4.616 5.949 -12.738 1.00 94.31 83 ASN A CA 1
ATOM 702 C C . ASN A 1 83 ? 3.415 5.557 -11.863 1.00 94.31 83 ASN A C 1
ATOM 704 O O . ASN A 1 83 ? 3.038 6.289 -10.961 1.00 94.31 83 ASN A O 1
ATOM 708 N N . GLN A 1 84 ? 2.852 4.362 -12.068 1.00 96.69 84 GLN A N 1
ATOM 709 C CA . GLN A 1 84 ? 1.737 3.885 -11.244 1.00 96.69 84 GLN A CA 1
ATOM 710 C C . GLN A 1 84 ? 2.131 3.677 -9.777 1.00 96.69 84 GLN A C 1
ATOM 712 O O . GLN A 1 84 ? 1.330 3.947 -8.889 1.00 96.69 84 GLN A O 1
ATOM 717 N N . LEU A 1 85 ? 3.342 3.183 -9.503 1.00 97.06 85 LEU A N 1
ATOM 718 C CA . LEU A 1 85 ? 3.843 3.043 -8.135 1.00 97.06 85 LEU A CA 1
ATOM 719 C C . LEU A 1 85 ? 4.183 4.397 -7.514 1.00 97.06 85 LEU A C 1
ATOM 721 O O . LEU A 1 85 ? 4.000 4.539 -6.308 1.00 97.06 85 LEU A O 1
ATOM 725 N N . GLU A 1 86 ? 4.650 5.360 -8.315 1.00 97.06 86 GLU A N 1
ATOM 726 C CA . GLU A 1 86 ? 4.849 6.750 -7.894 1.00 97.06 86 GLU A CA 1
ATOM 727 C C . GLU A 1 86 ? 3.538 7.366 -7.408 1.00 97.06 86 GLU A C 1
ATOM 729 O O . GLU A 1 86 ? 3.426 7.739 -6.241 1.00 97.06 86 GLU A O 1
ATOM 734 N N . ASP A 1 87 ? 2.522 7.369 -8.270 1.00 97.50 87 ASP A N 1
ATOM 735 C CA . ASP A 1 87 ? 1.192 7.880 -7.943 1.00 97.50 87 ASP A CA 1
ATOM 736 C C . ASP A 1 87 ? 0.610 7.149 -6.723 1.00 97.50 87 ASP A C 1
ATOM 738 O O . ASP A 1 87 ? 0.110 7.772 -5.784 1.00 97.50 87 ASP A O 1
ATOM 742 N N . ALA A 1 88 ? 0.731 5.817 -6.698 1.00 98.00 88 ALA A N 1
ATOM 743 C CA . ALA A 1 88 ? 0.159 5.005 -5.637 1.00 98.00 88 ALA A CA 1
ATOM 744 C C . ALA A 1 88 ? 0.813 5.242 -4.275 1.00 98.00 88 ALA A C 1
ATOM 746 O O . ALA A 1 88 ? 0.092 5.262 -3.278 1.00 98.00 88 ALA A O 1
ATOM 747 N N . TRP A 1 89 ? 2.143 5.389 -4.184 1.00 97.62 89 TRP A N 1
ATOM 748 C CA . TRP A 1 89 ? 2.769 5.630 -2.880 1.00 97.62 89 TRP A CA 1
ATOM 749 C C . TRP A 1 89 ? 2.390 7.010 -2.340 1.00 97.62 89 TRP A C 1
ATOM 751 O O . TRP A 1 89 ? 2.135 7.106 -1.143 1.00 97.62 89 TRP A O 1
ATOM 761 N N . ILE A 1 90 ? 2.290 8.033 -3.200 1.00 97.81 90 ILE A N 1
ATOM 762 C CA . ILE A 1 90 ? 1.878 9.391 -2.810 1.00 97.81 90 ILE A CA 1
ATOM 763 C C . ILE A 1 90 ? 0.438 9.373 -2.286 1.00 97.81 90 ILE A C 1
ATOM 765 O O . ILE A 1 90 ? 0.169 9.884 -1.199 1.00 97.81 90 ILE A O 1
ATOM 769 N N . GLU A 1 91 ? -0.485 8.747 -3.024 1.00 98.12 91 GLU A N 1
ATOM 770 C CA . GLU A 1 91 ? -1.890 8.630 -2.612 1.00 98.12 91 GLU A CA 1
ATOM 771 C C . GLU A 1 91 ? -2.025 7.841 -1.299 1.00 98.12 91 GLU A C 1
ATOM 773 O O . GLU A 1 91 ? -2.742 8.257 -0.388 1.00 98.12 91 GLU A O 1
ATOM 778 N N . LEU A 1 92 ? -1.298 6.726 -1.160 1.00 98.06 92 LEU A N 1
ATOM 779 C CA . LEU A 1 92 ? -1.315 5.921 0.063 1.00 98.06 92 LEU A CA 1
ATOM 780 C C . LEU A 1 92 ? -0.730 6.675 1.262 1.00 98.06 92 LEU A C 1
ATOM 782 O O . LEU A 1 92 ? -1.276 6.550 2.357 1.00 98.06 92 LEU A O 1
ATOM 786 N N . ASP A 1 93 ? 0.350 7.437 1.080 1.00 96.69 93 ASP A N 1
ATOM 787 C CA . ASP A 1 93 ? 0.969 8.228 2.148 1.00 96.69 93 ASP A CA 1
ATOM 788 C C . ASP A 1 93 ? 0.037 9.345 2.632 1.00 96.69 93 ASP A C 1
ATOM 790 O O . ASP A 1 93 ? -0.144 9.494 3.838 1.00 96.69 93 ASP A O 1
ATOM 794 N N . SER A 1 94 ? -0.650 10.045 1.722 1.00 95.88 94 SER A N 1
ATOM 795 C CA . SER A 1 94 ? -1.640 11.066 2.098 1.00 95.88 94 SER A CA 1
ATOM 796 C C . SER A 1 94 ? -2.840 10.452 2.832 1.00 95.88 94 SER A C 1
ATOM 798 O O . SER A 1 94 ? -3.141 10.846 3.961 1.00 95.88 94 SER A O 1
ATOM 800 N N . ILE A 1 95 ? -3.472 9.405 2.283 1.00 95.81 95 ILE A N 1
ATOM 801 C CA . ILE A 1 95 ? -4.631 8.764 2.932 1.00 95.81 95 ILE A CA 1
ATOM 802 C C . ILE A 1 95 ? -4.247 8.209 4.309 1.00 95.81 95 ILE A C 1
ATOM 804 O O . ILE A 1 95 ? -4.973 8.379 5.289 1.00 95.81 95 ILE A O 1
ATOM 808 N N . ILE A 1 96 ? -3.121 7.506 4.407 1.00 95.56 96 ILE A N 1
ATOM 809 C CA . ILE A 1 96 ? -2.748 6.825 5.647 1.00 95.56 96 ILE A CA 1
ATOM 810 C C . ILE A 1 96 ? -2.148 7.805 6.653 1.00 95.56 96 ILE A C 1
ATOM 812 O O . ILE A 1 96 ? -2.563 7.814 7.813 1.00 95.56 96 ILE A O 1
ATOM 816 N N . GLY A 1 97 ? -1.176 8.608 6.234 1.00 92.31 97 GLY A N 1
ATOM 817 C CA . GLY A 1 97 ? -0.449 9.537 7.090 1.00 92.31 97 GLY A CA 1
ATOM 818 C C . GLY A 1 97 ? -1.318 10.694 7.563 1.00 92.31 97 GLY A C 1
ATOM 819 O O . GLY A 1 97 ? -1.356 10.971 8.761 1.00 92.31 97 GLY A O 1
ATOM 820 N N . GLU A 1 98 ? -2.054 11.332 6.655 1.00 90.75 98 GLU A N 1
ATOM 821 C CA . GLU A 1 98 ? -2.813 12.549 6.958 1.00 90.75 98 GLU A CA 1
ATOM 822 C C . GLU A 1 98 ? -4.244 12.223 7.392 1.00 90.75 98 GLU A C 1
ATOM 824 O O . GLU A 1 98 ? -4.706 12.702 8.430 1.00 90.75 98 GLU A O 1
ATOM 829 N N . GLU A 1 99 ? -4.952 11.376 6.639 1.00 91.62 99 GLU A N 1
ATOM 830 C CA . GLU A 1 99 ? -6.386 11.172 6.871 1.00 91.62 99 GLU A CA 1
ATOM 831 C C . GLU A 1 99 ? -6.718 10.089 7.903 1.00 91.62 99 GLU A C 1
ATOM 833 O O . GLU A 1 99 ? -7.802 10.131 8.483 1.00 91.62 99 GLU A O 1
ATOM 838 N N . ILE A 1 100 ? -5.835 9.114 8.135 1.00 92.19 100 ILE A N 1
ATOM 839 C CA . ILE A 1 100 ? -6.085 8.026 9.093 1.00 92.19 100 ILE A CA 1
ATOM 840 C C . ILE A 1 100 ? -5.283 8.230 10.378 1.00 92.19 100 ILE A C 1
ATOM 842 O O . ILE A 1 100 ? -5.855 8.274 11.467 1.00 92.19 100 ILE A O 1
ATOM 846 N N . LEU A 1 101 ? -3.959 8.329 10.269 1.00 88.81 101 LEU A N 1
ATOM 847 C CA . LEU A 1 101 ? -3.063 8.416 11.424 1.00 88.81 101 LEU A CA 1
ATOM 848 C C . LEU A 1 101 ? -2.970 9.848 11.972 1.00 88.81 101 LEU A C 1
ATOM 850 O O . LEU A 1 101 ? -2.846 10.026 13.184 1.00 88.81 101 LEU A O 1
ATOM 854 N N . GLY A 1 102 ? -3.084 10.857 11.105 1.00 81.88 102 GLY A N 1
ATOM 855 C CA . GLY A 1 102 ? -3.052 12.274 11.470 1.00 81.88 102 G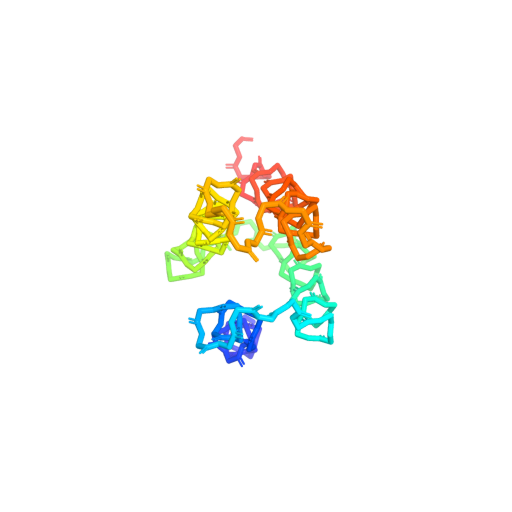LY A CA 1
ATOM 856 C C . GLY A 1 102 ? -4.274 12.759 12.255 1.00 81.88 102 GLY A C 1
ATOM 857 O O . GLY A 1 102 ? -4.180 13.751 12.967 1.00 81.88 102 GLY A O 1
ATOM 858 N N . GLN A 1 103 ? -5.402 12.039 12.210 1.00 67.94 103 GLN A N 1
ATOM 859 C CA . GLN A 1 103 ? -6.615 12.397 12.964 1.00 67.94 103 GLN A CA 1
ATOM 860 C C . GLN A 1 103 ? -6.513 12.153 14.481 1.00 67.94 103 GLN A C 1
ATOM 862 O O . GLN A 1 103 ? -7.407 12.549 15.225 1.00 67.94 103 GLN A O 1
ATOM 867 N N . GLY A 1 104 ? -5.452 11.487 14.947 1.00 52.56 104 GLY A N 1
ATOM 868 C CA . GLY A 1 104 ? -5.215 11.200 16.365 1.00 52.56 104 GLY A CA 1
ATOM 869 C C . GLY A 1 104 ? -4.284 12.181 17.090 1.00 52.56 104 GLY A C 1
ATOM 870 O O . GLY A 1 104 ? -3.881 11.863 18.210 1.00 52.56 104 GLY A O 1
ATOM 871 N N . GLN A 1 105 ? -3.898 13.301 16.462 1.00 46.56 105 GLN A N 1
ATOM 872 C CA . GLN A 1 105 ? -2.990 14.317 17.025 1.00 46.56 105 GLN A CA 1
ATOM 873 C C . GLN A 1 105 ? -3.705 15.603 17.440 1.00 46.56 105 GLN A C 1
ATOM 875 O O . GLN A 1 105 ? -4.618 16.046 16.710 1.00 46.56 105 GLN A O 1
#

Sequence (105 aa):
MKELLEKLENNSFIDKVRMNLEFNVKGYQELLKILNEIKHYIYNHNLIEKRLASNLYEIPKLTHIWYLNLKDDPNKNESSIVNQLEDAWIELDSIIGEEILGQGQ

pLDDT: mean 91.74, std 8.15, range [46.56, 98.38]

Secondary structure (DSSP, 8-state):
-HHHHHHHHT--HHHHHHHHS---HHHHHHHHHHHHHHHHHHHHH----HHHHHHHHHHHHHHHHHHHHHHT-TTTTTSHHHHHHHHHHHHHHIIIIIIIIGGG-

Radius of gyration: 14.16 Å; chains: 1; bounding box: 33×26×38 Å

Foldseek 3Di:
DVVLLVQLVPQCQLVCCVPPVDGPPVSLVSNVVSLVVLLVVCVVVLDDDPSNLVSLVVVLVSLVVSLVVQCPPPVRVPPPSNVVSVVSSVVSCCSSVCRRVVVND